Protein AF-A0A953UBV9-F1 (afdb_monomer_lite)

Foldseek 3Di:
DCVVVVHDDDPLCVLCPHPCSLVVQCVDVVRQADPVSPHGDPNVVVSSVVSVVVVVVVVVVVVVVVVVVVVVVVVPD

Radius of gyration: 18.4 Å; chains: 1; bounding box: 53×21×44 Å

pLDDT: mean 92.71, std 13.72, range [39.25, 98.88]

Structure (mmCIF, N/CA/C/O backbone):
data_AF-A0A953UBV9-F1
#
_entry.id   AF-A0A953UBV9-F1
#
loop_
_atom_site.group_PDB
_atom_site.id
_atom_site.type_symbol
_atom_site.label_atom_id
_atom_site.label_alt_id
_atom_site.label_comp_id
_atom_site.label_asym_id
_atom_site.label_entity_id
_atom_site.label_seq_id
_atom_site.pdbx_PDB_ins_code
_atom_site.Cartn_x
_atom_site.Cartn_y
_atom_site.Cartn_z
_atom_site.occupancy
_atom_site.B_iso_or_equiv
_atom_site.auth_seq_id
_atom_site.auth_comp_id
_atom_site.auth_asym_id
_atom_site.auth_atom_id
_atom_site.pdbx_PDB_model_num
ATOM 1 N N . MET A 1 1 ? 2.930 -9.401 16.709 1.00 88.62 1 MET A N 1
ATOM 2 C CA . MET A 1 1 ? 2.807 -7.958 17.038 1.00 88.62 1 MET A CA 1
ATOM 3 C C . MET A 1 1 ? 1.377 -7.420 16.909 1.00 88.62 1 MET A C 1
ATOM 5 O O . MET A 1 1 ? 0.711 -7.367 17.925 1.00 88.62 1 MET A O 1
ATOM 9 N N . ALA A 1 2 ? 0.856 -7.042 15.728 1.00 94.94 2 ALA A N 1
ATOM 10 C CA . ALA A 1 2 ? -0.434 -6.320 15.655 1.00 94.94 2 ALA A CA 1
ATOM 11 C C . ALA A 1 2 ? -1.643 -7.106 16.206 1.00 94.94 2 ALA A C 1
ATOM 13 O O . ALA A 1 2 ? -2.456 -6.560 16.947 1.00 94.94 2 ALA A O 1
ATOM 14 N N . ASN A 1 3 ? -1.715 -8.407 15.904 1.00 94.44 3 ASN A N 1
ATOM 15 C CA . ASN A 1 3 ? -2.738 -9.299 16.457 1.00 94.44 3 ASN A CA 1
ATOM 16 C C . ASN A 1 3 ? -2.615 -9.474 17.984 1.00 94.44 3 ASN A C 1
ATOM 18 O O . ASN A 1 3 ? -3.619 -9.595 18.671 1.00 94.44 3 ASN A O 1
ATOM 22 N N . GLU A 1 4 ? -1.391 -9.469 18.518 1.00 96.56 4 GLU A N 1
ATOM 23 C CA . GLU A 1 4 ? -1.138 -9.620 19.960 1.00 96.56 4 GLU A CA 1
ATOM 24 C C . GLU A 1 4 ? -1.477 -8.344 20.736 1.00 96.56 4 GLU A C 1
ATOM 26 O O . GLU A 1 4 ? -1.916 -8.421 21.878 1.00 96.56 4 GLU A O 1
ATOM 31 N N . THR A 1 5 ? -1.280 -7.170 20.130 1.00 96.62 5 THR A N 1
ATOM 32 C CA . THR A 1 5 ? -1.527 -5.874 20.778 1.00 96.62 5 THR A CA 1
ATOM 33 C C . THR A 1 5 ? -2.917 -5.305 20.500 1.00 96.62 5 THR A C 1
ATOM 35 O O . THR A 1 5 ? -3.243 -4.232 21.002 1.00 96.62 5 THR A O 1
ATOM 38 N N . GLY A 1 6 ? -3.742 -5.996 19.706 1.00 93.94 6 GLY A N 1
ATOM 39 C CA . GLY A 1 6 ? -5.107 -5.565 19.394 1.00 93.94 6 GLY A CA 1
ATOM 40 C C . GLY A 1 6 ? -5.180 -4.267 18.584 1.00 93.94 6 GLY A C 1
ATOM 41 O O . GLY A 1 6 ? -6.169 -3.543 18.675 1.00 93.94 6 GLY A O 1
ATOM 42 N N . VAL A 1 7 ? -4.141 -3.951 17.806 1.00 94.06 7 VAL A N 1
ATOM 43 C CA . VAL A 1 7 ? -4.107 -2.759 16.943 1.00 94.06 7 VAL A CA 1
ATOM 44 C C . VAL A 1 7 ? -4.411 -3.120 15.492 1.00 94.06 7 VAL A C 1
ATOM 46 O O . VAL A 1 7 ? -4.251 -4.264 15.063 1.00 94.06 7 VAL A O 1
ATOM 49 N N . ALA A 1 8 ? -4.836 -2.126 14.712 1.00 92.56 8 ALA A N 1
ATOM 50 C CA . ALA A 1 8 ? -5.081 -2.311 13.288 1.00 92.56 8 ALA A CA 1
ATOM 51 C C . ALA A 1 8 ? -3.797 -2.716 12.540 1.00 92.56 8 ALA A C 1
ATOM 53 O O . ALA A 1 8 ? -2.706 -2.224 12.828 1.00 92.56 8 ALA A O 1
ATOM 54 N N . PHE A 1 9 ? -3.947 -3.586 11.540 1.00 95.62 9 PHE A N 1
ATOM 55 C CA . PHE A 1 9 ? -2.873 -4.017 10.650 1.00 95.62 9 PHE A CA 1
ATOM 56 C C . PHE A 1 9 ? -3.295 -3.830 9.194 1.00 95.62 9 PHE A C 1
ATOM 58 O O . PHE A 1 9 ? -4.378 -4.261 8.801 1.00 95.62 9 PHE A O 1
ATOM 65 N N . PHE A 1 10 ? -2.422 -3.222 8.392 1.00 97.19 10 PHE A N 1
ATOM 66 C CA . PHE A 1 10 ? -2.590 -3.117 6.948 1.00 97.19 10 PHE A CA 1
ATOM 67 C C . PHE A 1 10 ? -1.472 -3.894 6.255 1.00 97.19 10 PHE A C 1
ATOM 69 O O . PHE A 1 10 ? -0.295 -3.550 6.364 1.00 97.19 10 PHE A O 1
ATOM 76 N N . ASN A 1 11 ? -1.841 -4.964 5.550 1.00 97.56 11 ASN A N 1
ATOM 77 C CA . ASN A 1 11 ? -0.892 -5.791 4.817 1.00 97.56 11 ASN A CA 1
ATOM 78 C C . ASN A 1 11 ? -0.546 -5.137 3.473 1.00 97.56 11 ASN A C 1
ATOM 80 O O . ASN A 1 11 ? -1.097 -5.515 2.440 1.00 97.56 11 ASN A O 1
ATOM 84 N N . THR A 1 12 ? 0.368 -4.166 3.481 1.00 97.31 12 THR A N 1
ATOM 85 C CA . THR A 1 12 ? 0.792 -3.462 2.261 1.00 97.31 12 THR A CA 1
ATOM 86 C C . THR A 1 12 ? 1.302 -4.430 1.191 1.00 97.31 12 THR A C 1
ATOM 88 O O . THR A 1 12 ? 0.950 -4.284 0.026 1.00 97.31 12 THR A O 1
ATOM 91 N N . PHE A 1 13 ? 2.052 -5.471 1.574 1.00 97.69 13 PHE A N 1
ATOM 92 C CA . PHE A 1 13 ? 2.549 -6.484 0.638 1.00 97.69 13 PHE A CA 1
ATOM 93 C C . PHE A 1 13 ? 1.405 -7.155 -0.128 1.00 97.69 13 PHE A C 1
ATOM 95 O O . PHE A 1 13 ? 1.410 -7.181 -1.357 1.00 97.69 13 PHE A O 1
ATOM 102 N N . GLN A 1 14 ? 0.396 -7.655 0.586 1.00 98.38 14 GLN A N 1
ATOM 103 C CA . GLN A 1 14 ? -0.759 -8.291 -0.043 1.00 98.38 14 GLN A CA 1
ATOM 104 C C . GLN A 1 14 ? -1.616 -7.285 -0.818 1.00 98.38 14 GLN A C 1
ATOM 106 O O . GLN A 1 14 ? -2.042 -7.594 -1.927 1.00 98.38 14 GLN A O 1
ATOM 111 N N . ALA A 1 15 ? -1.831 -6.084 -0.274 1.00 98.00 15 ALA A N 1
ATOM 112 C CA . ALA A 1 15 ? -2.617 -5.035 -0.922 1.00 98.00 15 ALA A CA 1
ATOM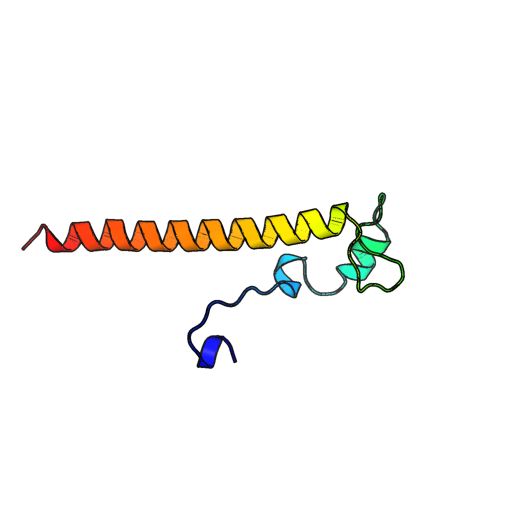 113 C C . ALA A 1 15 ? -2.018 -4.610 -2.271 1.00 98.00 15 ALA A C 1
ATOM 115 O O . ALA A 1 15 ? -2.750 -4.362 -3.223 1.00 98.00 15 ALA A O 1
ATOM 116 N N . MET A 1 16 ? -0.688 -4.585 -2.377 1.00 98.12 16 MET A N 1
ATOM 117 C CA . MET A 1 16 ? 0.026 -4.291 -3.620 1.00 98.12 16 MET A CA 1
ATOM 118 C C . MET A 1 16 ? 0.045 -5.465 -4.621 1.00 98.12 16 MET A C 1
ATOM 120 O O . MET A 1 16 ? 0.569 -5.320 -5.725 1.00 98.12 16 MET A O 1
ATOM 124 N N . GLY A 1 17 ? -0.476 -6.643 -4.266 1.00 97.50 17 GLY A N 1
ATOM 125 C CA . GLY A 1 17 ? -0.503 -7.827 -5.137 1.00 97.50 17 GLY A CA 1
ATOM 126 C C . GLY A 1 17 ? 0.546 -8.900 -4.818 1.00 97.50 17 GLY A C 1
ATOM 127 O O . GLY A 1 17 ? 0.738 -9.824 -5.610 1.00 97.50 17 GLY A O 1
ATOM 128 N N . GLY A 1 18 ? 1.214 -8.803 -3.668 1.00 98.19 18 GLY A N 1
ATOM 129 C CA . GLY A 1 18 ? 2.061 -9.852 -3.111 1.00 98.19 18 GLY A CA 1
ATOM 130 C C . GLY A 1 18 ? 3.343 -10.131 -3.896 1.00 98.19 18 GLY A C 1
ATOM 131 O O . GLY A 1 18 ? 4.034 -9.232 -4.383 1.00 98.19 18 GLY A O 1
ATOM 132 N N . ALA A 1 19 ? 3.705 -11.412 -3.969 1.00 98.3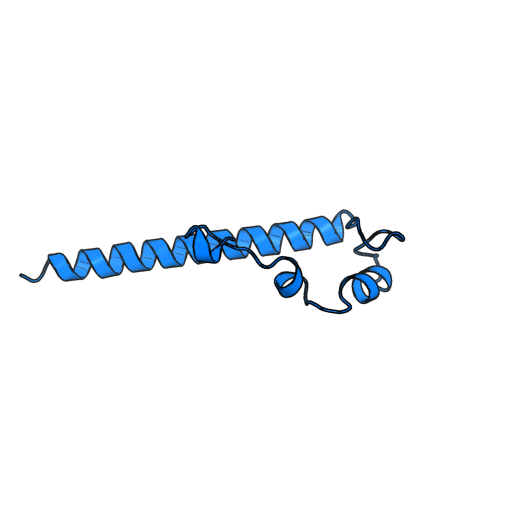1 19 ALA A N 1
ATOM 133 C CA . ALA A 1 19 ? 4.969 -11.837 -4.550 1.00 98.31 19 ALA A CA 1
ATOM 134 C C . ALA A 1 19 ? 5.090 -11.396 -6.021 1.00 98.31 19 ALA A C 1
ATOM 136 O O . ALA A 1 19 ? 4.153 -11.493 -6.821 1.00 98.31 19 ALA A O 1
ATOM 137 N N . GLY A 1 20 ? 6.272 -10.891 -6.374 1.00 98.06 20 GLY A N 1
ATOM 138 C CA . GLY A 1 20 ? 6.574 -10.420 -7.723 1.00 98.06 20 GLY A CA 1
ATOM 139 C C . GLY A 1 20 ? 6.019 -9.038 -8.075 1.00 98.06 20 GLY A C 1
ATOM 140 O O . GLY A 1 20 ? 6.280 -8.587 -9.187 1.00 98.06 20 GLY A O 1
ATOM 141 N N . THR A 1 21 ? 5.309 -8.336 -7.178 1.00 98.31 21 THR A N 1
ATOM 142 C CA . THR A 1 21 ? 4.790 -6.991 -7.488 1.00 98.31 21 THR A CA 1
ATOM 143 C C . THR A 1 21 ? 5.888 -6.038 -7.946 1.00 98.31 21 THR A C 1
ATOM 145 O O . THR A 1 21 ? 5.709 -5.401 -8.975 1.00 98.31 21 THR A O 1
ATOM 148 N N . MET A 1 22 ? 7.035 -5.975 -7.261 1.00 98.12 22 MET A N 1
ATOM 149 C CA . MET A 1 22 ? 8.098 -5.030 -7.640 1.00 98.12 22 MET A CA 1
ATOM 150 C C . MET A 1 22 ? 8.671 -5.318 -9.030 1.00 98.12 22 MET A C 1
ATOM 152 O O . MET A 1 22 ? 8.941 -4.392 -9.783 1.00 98.12 22 MET A O 1
ATOM 156 N N . ALA A 1 23 ? 8.791 -6.595 -9.407 1.00 98.31 23 ALA A N 1
ATOM 157 C CA . ALA A 1 23 ? 9.222 -6.975 -10.750 1.00 98.31 23 ALA A CA 1
ATOM 158 C C . ALA A 1 23 ? 8.201 -6.552 -11.817 1.00 98.31 23 ALA A C 1
ATOM 160 O O . ALA A 1 23 ? 8.586 -6.012 -12.849 1.00 98.31 23 ALA A O 1
ATOM 161 N N . ARG A 1 24 ? 6.900 -6.746 -11.554 1.00 98.50 24 ARG A N 1
ATOM 162 C CA . ARG A 1 24 ? 5.829 -6.279 -12.450 1.00 98.50 24 ARG A CA 1
ATOM 163 C C . ARG A 1 24 ? 5.842 -4.755 -12.577 1.00 98.50 24 ARG A C 1
ATOM 165 O O . ARG A 1 24 ? 5.944 -4.247 -13.681 1.00 98.50 24 ARG A O 1
ATOM 172 N N . TRP A 1 25 ? 5.881 -4.046 -11.451 1.00 98.50 25 TRP A N 1
ATOM 173 C CA . TRP A 1 25 ? 5.909 -2.580 -11.394 1.00 98.50 25 TRP A CA 1
ATOM 174 C C . TRP A 1 25 ? 7.133 -1.960 -12.072 1.00 98.50 25 TRP A C 1
ATOM 176 O O . TRP A 1 25 ? 7.055 -0.835 -12.564 1.00 98.50 25 TRP A O 1
ATOM 186 N N . TYR A 1 26 ? 8.267 -2.662 -12.088 1.00 98.50 26 TYR A N 1
ATOM 187 C CA . TYR A 1 26 ? 9.468 -2.220 -12.797 1.00 98.50 26 TYR A CA 1
ATOM 188 C C . TYR A 1 26 ? 9.358 -2.409 -14.317 1.00 98.50 26 TYR A C 1
ATOM 190 O O . TYR A 1 26 ? 9.954 -1.645 -15.077 1.00 98.50 26 TYR A O 1
ATOM 198 N N . ASN A 1 27 ? 8.602 -3.421 -14.749 1.00 98.44 27 ASN A N 1
ATOM 199 C CA . ASN A 1 27 ? 8.379 -3.749 -16.155 1.00 98.44 27 ASN A CA 1
ATOM 200 C C . ASN A 1 27 ? 7.171 -3.015 -16.772 1.00 98.44 27 ASN A C 1
ATOM 202 O O . ASN A 1 27 ? 6.992 -3.092 -17.985 1.00 98.44 27 ASN A O 1
ATOM 206 N N . ASP A 1 28 ? 6.353 -2.332 -15.967 1.00 98.00 28 ASP A N 1
ATOM 207 C CA . ASP A 1 28 ? 5.234 -1.512 -16.441 1.00 98.00 28 ASP A CA 1
ATOM 208 C C . ASP A 1 28 ? 5.718 -0.256 -17.190 1.00 98.00 28 ASP A C 1
ATOM 210 O O . ASP A 1 28 ? 6.798 0.276 -16.919 1.00 98.00 28 ASP A O 1
ATOM 214 N N . GLU A 1 29 ? 4.879 0.253 -18.098 1.00 96.50 29 GLU A N 1
ATOM 215 C CA . GLU A 1 29 ? 5.116 1.492 -18.845 1.00 96.50 29 GLU A CA 1
ATOM 216 C C . GLU A 1 29 ? 3.919 2.451 -18.657 1.00 96.50 29 GLU A C 1
ATOM 218 O O . GLU A 1 29 ? 2.837 2.189 -19.194 1.00 96.50 29 GLU A O 1
ATOM 223 N N . PRO A 1 30 ? 4.062 3.548 -17.885 1.00 95.69 30 PRO A N 1
ATOM 224 C CA . PRO A 1 30 ? 5.273 3.984 -17.187 1.00 95.69 30 PRO A CA 1
ATOM 225 C C . PRO A 1 30 ? 5.588 3.133 -15.945 1.00 95.69 30 PRO A C 1
ATOM 227 O O . PRO A 1 30 ? 4.686 2.622 -15.280 1.00 95.69 30 PRO A O 1
ATOM 230 N N . ARG A 1 31 ? 6.873 3.066 -15.575 1.00 98.19 31 ARG A N 1
ATOM 231 C CA . ARG A 1 31 ? 7.327 2.341 -14.377 1.00 98.19 31 ARG A CA 1
ATOM 232 C C . ARG A 1 31 ? 6.664 2.861 -13.105 1.00 98.19 31 ARG A C 1
ATOM 234 O O . ARG A 1 31 ? 6.617 4.068 -12.854 1.00 98.19 31 ARG A O 1
ATOM 241 N N . LEU A 1 32 ? 6.253 1.934 -12.246 1.00 98.69 32 LEU A N 1
ATOM 242 C CA . LEU A 1 32 ? 5.646 2.236 -10.948 1.00 98.69 32 LEU A CA 1
ATOM 243 C C . LEU A 1 32 ? 6.654 2.182 -9.786 1.00 98.69 32 LEU A C 1
ATOM 245 O O . LEU A 1 32 ? 6.366 2.696 -8.706 1.00 98.69 32 LEU A O 1
ATOM 249 N N . VAL A 1 33 ? 7.850 1.625 -9.996 1.00 98.62 33 VAL A N 1
ATOM 250 C CA . VAL A 1 33 ? 8.938 1.539 -9.003 1.00 98.62 33 VAL A CA 1
ATOM 251 C C . VAL A 1 33 ? 10.289 1.899 -9.627 1.00 98.62 33 VAL A C 1
ATOM 253 O O . VAL A 1 33 ? 10.495 1.740 -10.832 1.00 98.62 33 VAL A O 1
ATOM 256 N N . GLY A 1 34 ? 11.205 2.410 -8.805 1.00 98.06 34 GLY A N 1
ATOM 257 C CA . GLY A 1 34 ? 12.593 2.653 -9.176 1.00 98.06 34 GLY A CA 1
ATOM 258 C C . GLY A 1 34 ? 13.379 1.363 -9.435 1.00 98.06 34 GLY A C 1
ATOM 259 O O . GLY A 1 34 ? 12.953 0.260 -9.096 1.00 98.06 34 GLY A O 1
ATOM 260 N N . ALA A 1 35 ? 14.569 1.506 -10.024 1.00 97.56 35 ALA A N 1
ATOM 261 C CA . ALA A 1 35 ? 15.452 0.379 -10.349 1.00 97.56 35 ALA A CA 1
ATOM 262 C C . ALA A 1 35 ? 16.041 -0.346 -9.125 1.00 97.56 35 ALA A C 1
ATOM 264 O O . ALA A 1 35 ? 16.648 -1.402 -9.280 1.00 97.56 35 ALA A O 1
ATOM 265 N N . ASP A 1 36 ? 15.856 0.198 -7.922 1.00 97.81 36 ASP A N 1
ATOM 266 C CA . ASP A 1 36 ? 16.225 -0.452 -6.665 1.00 97.81 36 ASP A CA 1
ATOM 267 C C . ASP A 1 36 ? 15.163 -1.439 -6.154 1.00 97.81 36 ASP A C 1
ATOM 269 O O . ASP A 1 36 ? 15.414 -2.128 -5.169 1.00 97.81 36 ASP A O 1
ATOM 273 N N . PHE A 1 37 ? 13.997 -1.526 -6.811 1.00 97.31 37 PHE A N 1
ATOM 274 C CA . PHE A 1 37 ? 12.852 -2.351 -6.405 1.00 97.31 37 PHE A CA 1
ATOM 275 C C . PHE A 1 37 ? 12.326 -2.058 -4.986 1.00 97.31 37 PHE A C 1
ATOM 277 O O . PHE A 1 37 ? 11.588 -2.869 -4.423 1.00 97.31 37 PHE A O 1
ATOM 284 N N . ILE A 1 38 ? 12.681 -0.905 -4.411 1.00 96.69 38 ILE A N 1
ATOM 285 C CA . ILE A 1 38 ? 12.300 -0.490 -3.056 1.00 96.69 38 ILE A CA 1
ATOM 286 C C . ILE A 1 38 ? 11.407 0.747 -3.123 1.00 96.69 38 ILE A C 1
ATOM 288 O O . ILE A 1 38 ? 10.343 0.763 -2.504 1.00 96.69 38 ILE A O 1
ATOM 292 N N . HIS A 1 39 ? 11.808 1.777 -3.874 1.00 98.06 39 HIS A N 1
ATOM 293 C CA . HIS A 1 39 ? 11.125 3.070 -3.862 1.00 98.06 39 HIS A CA 1
ATOM 294 C C . HIS A 1 39 ? 10.088 3.181 -4.987 1.00 98.06 39 HIS A C 1
ATOM 296 O O . HIS A 1 39 ? 10.453 3.127 -6.165 1.00 98.06 39 HIS A O 1
ATOM 302 N N . PRO A 1 40 ? 8.794 3.385 -4.674 1.00 97.88 40 PRO A N 1
ATOM 303 C CA . PRO A 1 40 ? 7.792 3.655 -5.695 1.00 97.88 40 PRO A CA 1
ATOM 304 C C . PRO A 1 40 ? 8.070 4.973 -6.428 1.00 97.88 40 PRO A C 1
ATOM 306 O O . PRO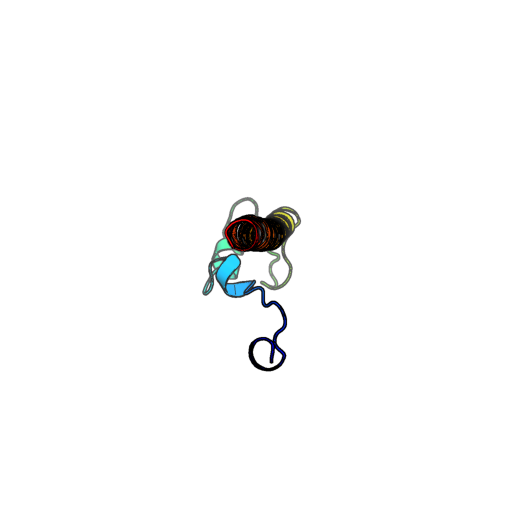 A 1 40 ? 8.426 5.980 -5.816 1.00 97.88 40 PRO A O 1
ATOM 309 N N . MET A 1 41 ? 7.821 4.988 -7.736 1.00 98.38 41 MET A N 1
ATOM 310 C CA . MET A 1 41 ? 7.696 6.228 -8.509 1.00 98.38 41 MET A CA 1
ATOM 311 C C . MET A 1 41 ? 6.405 6.962 -8.095 1.00 98.38 41 MET A C 1
ATOM 313 O O . MET A 1 41 ? 5.532 6.337 -7.489 1.00 98.38 41 MET A O 1
ATOM 317 N N . PRO A 1 42 ? 6.197 8.248 -8.446 1.00 98.50 42 PRO A N 1
ATOM 318 C CA . PRO A 1 42 ? 4.997 8.986 -8.032 1.00 98.50 42 PRO A CA 1
ATOM 319 C C . PRO A 1 42 ? 3.670 8.271 -8.343 1.00 98.50 42 PRO A C 1
ATOM 321 O O . PRO A 1 42 ? 2.760 8.271 -7.515 1.00 98.50 42 PRO A O 1
ATOM 324 N N . ALA A 1 43 ? 3.574 7.600 -9.497 1.00 98.38 43 ALA A N 1
ATOM 325 C CA . ALA A 1 43 ? 2.408 6.795 -9.860 1.00 98.38 43 ALA A CA 1
ATOM 326 C C . ALA A 1 43 ? 2.224 5.564 -8.949 1.00 98.38 43 ALA A C 1
ATOM 328 O O . ALA A 1 43 ? 1.117 5.315 -8.475 1.00 98.38 43 ALA A O 1
ATOM 329 N N . GLY A 1 44 ? 3.299 4.834 -8.633 1.00 98.38 44 GLY A N 1
ATOM 330 C CA . GLY A 1 44 ? 3.249 3.708 -7.695 1.00 98.38 44 GLY A CA 1
ATOM 331 C C . GLY A 1 44 ? 2.935 4.149 -6.263 1.00 98.38 44 GLY A C 1
ATOM 332 O O . GLY A 1 44 ? 2.113 3.532 -5.590 1.00 98.38 44 GLY A O 1
ATOM 333 N N . ALA A 1 45 ? 3.515 5.265 -5.811 1.00 98.56 45 ALA A N 1
ATOM 334 C CA . ALA A 1 45 ? 3.226 5.851 -4.502 1.00 98.56 45 ALA A CA 1
ATOM 335 C C . ALA A 1 45 ? 1.746 6.245 -4.373 1.00 98.56 45 ALA A C 1
ATOM 337 O O . ALA A 1 45 ? 1.131 5.997 -3.334 1.00 98.56 45 ALA A O 1
ATOM 338 N N . LYS A 1 46 ? 1.153 6.794 -5.444 1.00 98.75 46 LYS A N 1
ATOM 339 C CA . LYS A 1 46 ? -0.281 7.099 -5.503 1.00 98.75 46 LYS A CA 1
ATOM 340 C C . LYS A 1 46 ? -1.134 5.842 -5.309 1.00 98.75 46 LYS A C 1
ATOM 342 O O . LYS A 1 46 ? -2.045 5.870 -4.487 1.00 98.75 46 LYS A O 1
ATOM 347 N N . ILE A 1 47 ? -0.803 4.738 -5.985 1.00 98.50 47 ILE A N 1
ATOM 348 C CA . ILE A 1 47 ? -1.515 3.457 -5.835 1.00 98.50 47 ILE A CA 1
ATOM 349 C C . ILE A 1 47 ? -1.452 2.963 -4.383 1.00 98.50 47 ILE A C 1
ATOM 351 O O . ILE A 1 47 ? -2.481 2.619 -3.805 1.00 98.50 47 ILE A O 1
ATOM 355 N N . VAL A 1 48 ? -0.268 2.966 -3.757 1.00 98.56 48 VAL A N 1
ATOM 356 C CA . VAL A 1 48 ? -0.124 2.553 -2.346 1.00 98.56 48 VAL A CA 1
ATOM 357 C C . VAL A 1 48 ? -0.966 3.438 -1.418 1.00 98.56 48 VAL A C 1
ATOM 359 O O . VAL A 1 48 ? -1.638 2.925 -0.521 1.00 98.56 48 VAL A O 1
ATOM 362 N N . GLY A 1 49 ? -0.973 4.753 -1.653 1.00 98.69 49 GLY A N 1
ATOM 363 C CA . GLY A 1 49 ? -1.790 5.702 -0.896 1.00 98.69 49 GLY A CA 1
ATOM 364 C C . GLY A 1 49 ? -3.292 5.437 -1.026 1.00 98.69 49 GLY A C 1
ATOM 365 O O . GLY A 1 49 ? -4.000 5.415 -0.020 1.00 98.69 49 GLY A O 1
ATOM 366 N N . GLU A 1 50 ? -3.776 5.177 -2.240 1.00 98.88 50 GLU A N 1
ATOM 367 C CA . GLU A 1 50 ? -5.182 4.847 -2.499 1.00 98.88 50 GLU A CA 1
ATOM 368 C C . GLU A 1 50 ? -5.595 3.526 -1.836 1.00 98.88 50 GLU A C 1
ATOM 370 O O . GLU A 1 50 ? -6.668 3.453 -1.234 1.00 98.88 50 GLU A O 1
ATOM 375 N N . LEU A 1 51 ? -4.739 2.499 -1.880 1.00 98.75 51 LEU A N 1
ATOM 376 C CA . LEU A 1 51 ? -4.985 1.218 -1.211 1.00 98.75 51 LEU A CA 1
ATOM 377 C C . LEU A 1 51 ? -5.153 1.394 0.305 1.00 98.75 51 LEU A C 1
ATOM 379 O O . LEU A 1 51 ? -6.109 0.875 0.884 1.00 98.75 51 LEU A O 1
ATOM 383 N N . LEU A 1 52 ? -4.258 2.156 0.940 1.00 98.62 52 LEU A N 1
ATOM 384 C CA . LEU A 1 52 ? -4.338 2.439 2.373 1.00 98.62 52 LEU A CA 1
ATOM 385 C C . LEU A 1 52 ? -5.580 3.271 2.717 1.00 98.62 52 LEU A C 1
ATOM 387 O O . LEU A 1 52 ? -6.299 2.945 3.663 1.00 98.62 52 LEU A O 1
ATOM 391 N N . TYR A 1 53 ? -5.852 4.328 1.947 1.00 98.62 53 TYR A N 1
ATOM 392 C CA . TYR A 1 53 ? -7.016 5.188 2.158 1.00 98.62 53 TYR A CA 1
ATOM 393 C C . TYR A 1 53 ? -8.324 4.398 2.071 1.00 98.62 53 TYR A C 1
ATOM 395 O O . TYR A 1 53 ? -9.169 4.505 2.961 1.00 98.62 53 TYR A O 1
ATOM 403 N N . ASN A 1 54 ? -8.477 3.572 1.034 1.00 98.62 54 ASN A N 1
ATOM 404 C CA . ASN A 1 54 ? -9.670 2.755 0.854 1.00 98.62 54 ASN A CA 1
ATOM 405 C C . ASN A 1 54 ? -9.838 1.763 2.011 1.00 98.62 54 ASN A C 1
ATOM 407 O O . ASN A 1 54 ? -10.923 1.688 2.581 1.00 98.62 54 ASN A O 1
ATOM 411 N N . ALA A 1 55 ? -8.765 1.085 2.437 1.00 98.38 55 ALA A N 1
ATOM 412 C CA . ALA A 1 55 ? -8.822 0.166 3.574 1.00 98.38 55 ALA A CA 1
ATOM 413 C C . ALA A 1 55 ? -9.251 0.864 4.880 1.00 98.38 55 ALA A C 1
ATOM 415 O O . ALA A 1 55 ? -10.089 0.341 5.619 1.00 98.38 55 ALA A O 1
ATOM 416 N N . LEU A 1 56 ? -8.724 2.064 5.152 1.00 98.12 56 LEU A N 1
ATOM 417 C CA . LEU A 1 56 ? -9.106 2.864 6.320 1.00 98.12 56 LEU A CA 1
ATOM 418 C C . LEU A 1 56 ? -10.569 3.316 6.254 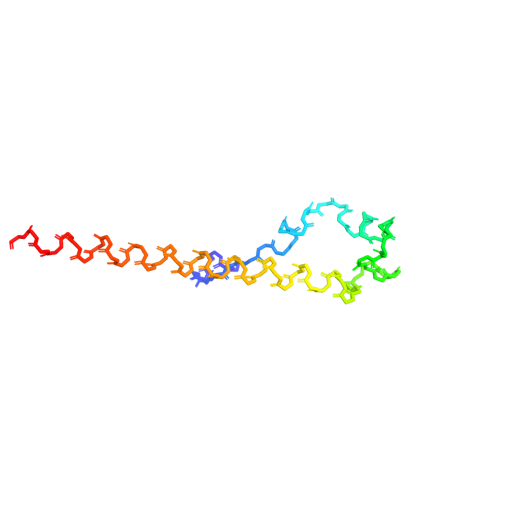1.00 98.12 56 LEU A C 1
ATOM 420 O O . LEU A 1 56 ? -11.308 3.165 7.230 1.00 98.12 56 LEU A O 1
ATOM 424 N N . ARG A 1 57 ? -10.997 3.847 5.105 1.00 98.38 57 ARG A N 1
ATOM 425 C CA . ARG A 1 57 ? -12.376 4.290 4.871 1.00 98.38 57 ARG A CA 1
ATOM 426 C C . ARG A 1 57 ? -13.360 3.136 5.047 1.00 98.38 57 ARG A C 1
ATOM 428 O O . ARG A 1 57 ? -14.375 3.289 5.722 1.00 98.38 57 ARG A O 1
ATOM 435 N N . ASP A 1 58 ? -13.059 1.984 4.463 1.00 97.94 58 ASP A N 1
ATOM 436 C CA . ASP A 1 58 ? -13.938 0.821 4.503 1.00 97.94 58 ASP A CA 1
ATOM 437 C C . ASP A 1 58 ? -14.031 0.258 5.929 1.00 97.94 58 ASP A C 1
ATOM 439 O O . ASP A 1 58 ? -15.132 -0.016 6.410 1.00 97.94 58 ASP A O 1
ATOM 443 N N . GLY A 1 59 ? -12.910 0.191 6.656 1.00 96.56 59 GLY A N 1
ATOM 444 C CA . GLY A 1 59 ? -12.898 -0.167 8.077 1.00 96.56 59 GLY A CA 1
ATOM 445 C C . GLY A 1 59 ? -13.724 0.793 8.942 1.00 96.56 59 GLY A C 1
ATOM 446 O O . GLY A 1 59 ? -14.510 0.356 9.787 1.00 96.56 59 GLY A O 1
ATOM 447 N N . TYR A 1 60 ? -13.617 2.101 8.696 1.00 96.75 60 TYR A N 1
ATOM 448 C CA . TYR A 1 60 ? -14.423 3.111 9.384 1.00 96.75 60 TYR A CA 1
ATOM 449 C C . TY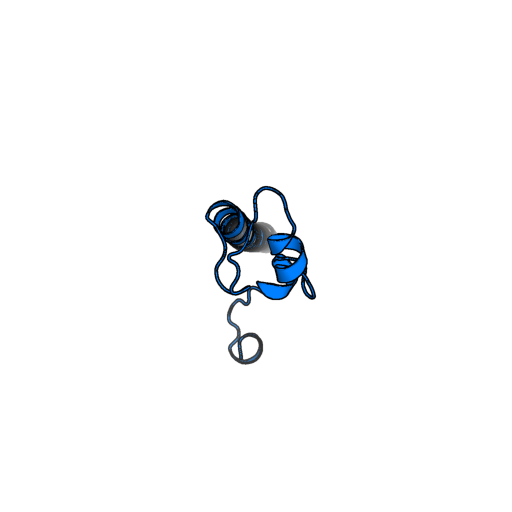R A 1 60 ? -15.923 2.953 9.099 1.00 96.75 60 TYR A C 1
ATOM 451 O O . TYR A 1 60 ? -16.737 2.979 10.026 1.00 96.75 60 TYR A O 1
ATOM 459 N N . ASN A 1 61 ? -16.298 2.733 7.838 1.00 97.69 61 ASN A N 1
ATOM 460 C CA . ASN A 1 61 ? -17.690 2.516 7.453 1.00 97.69 61 ASN A CA 1
ATOM 461 C C . ASN A 1 61 ? -18.265 1.261 8.121 1.00 97.69 61 ASN A C 1
ATOM 463 O O . ASN A 1 61 ? -19.367 1.303 8.666 1.00 97.69 61 ASN A O 1
ATOM 467 N N . GLN A 1 62 ? -17.504 0.164 8.162 1.00 96.62 62 GLN A N 1
ATOM 468 C CA . GLN A 1 62 ? -17.907 -1.053 8.871 1.00 96.62 62 GLN A CA 1
ATOM 469 C C . GLN A 1 62 ? -18.091 -0.811 10.372 1.00 96.62 62 GLN A C 1
ATOM 471 O O . GLN A 1 62 ? -19.064 -1.290 10.955 1.00 96.62 62 GLN A O 1
ATOM 476 N N . TYR A 1 63 ? -17.196 -0.044 11.001 1.00 95.56 63 TYR A N 1
ATOM 477 C CA . TYR A 1 63 ? -17.352 0.354 12.398 1.00 95.56 63 TYR A CA 1
ATOM 478 C C . TYR A 1 63 ? -18.647 1.151 12.613 1.00 95.56 63 TYR A C 1
ATOM 480 O O . TYR A 1 63 ? -19.429 0.821 13.503 1.00 95.56 63 TYR A O 1
ATOM 488 N N . LYS A 1 64 ? -18.931 2.149 11.767 1.00 97.06 64 LYS A N 1
ATOM 489 C CA . LYS A 1 64 ? -20.166 2.942 11.858 1.00 97.06 64 LYS A CA 1
ATOM 490 C C . LYS A 1 64 ? -21.423 2.100 11.662 1.00 97.06 64 LYS A C 1
ATOM 492 O O . LYS A 1 64 ? -22.368 2.266 12.426 1.00 97.06 64 LYS A O 1
ATOM 497 N N . LEU A 1 65 ? -21.421 1.167 10.712 1.00 96.88 65 LEU A N 1
ATOM 498 C CA . LEU A 1 65 ? -22.535 0.237 10.510 1.00 96.88 65 LEU A CA 1
ATOM 499 C C . LEU A 1 65 ? -22.788 -0.630 11.751 1.00 96.88 65 LEU A C 1
ATOM 501 O O . LEU A 1 65 ? -23.936 -0.802 12.149 1.00 96.88 65 LEU A O 1
ATOM 505 N N . ARG A 1 66 ? -21.732 -1.123 12.412 1.00 95.94 66 ARG A N 1
ATOM 506 C CA . ARG A 1 66 ? -21.867 -1.870 13.677 1.00 95.94 66 ARG A CA 1
ATOM 507 C C . ARG A 1 66 ? -22.465 -1.010 14.789 1.00 95.94 66 ARG A C 1
ATOM 509 O O . ARG A 1 66 ? -23.323 -1.499 15.515 1.00 95.94 66 ARG A O 1
ATOM 516 N N . GLN A 1 67 ? -22.062 0.258 14.889 1.00 94.62 67 GLN A N 1
ATOM 517 C CA . GLN A 1 67 ? -22.630 1.190 15.868 1.00 94.62 67 GLN A CA 1
ATOM 518 C C . GLN A 1 67 ? -24.122 1.440 15.604 1.00 94.62 67 GLN A C 1
ATOM 520 O O . GLN A 1 67 ? -24.919 1.337 16.528 1.00 94.62 67 GLN A O 1
ATOM 525 N N . LEU A 1 68 ? -24.513 1.697 14.350 1.00 94.25 68 LEU A N 1
ATOM 526 C CA . LEU A 1 68 ? -25.916 1.915 13.973 1.00 94.25 68 LEU A CA 1
ATOM 527 C C . LEU A 1 68 ? -26.786 0.679 14.247 1.00 94.25 68 LEU A C 1
ATOM 529 O O . LEU A 1 68 ? -27.852 0.793 14.851 1.00 94.25 68 LEU A O 1
ATOM 533 N N . ASN A 1 69 ? -26.306 -0.506 13.866 1.00 91.00 69 ASN A N 1
ATOM 534 C CA . ASN A 1 69 ? -27.019 -1.765 14.088 1.00 91.00 69 ASN A CA 1
ATOM 535 C C . ASN A 1 69 ? -27.106 -2.121 15.583 1.00 91.00 69 ASN A C 1
ATOM 537 O O . ASN A 1 69 ? -28.116 -2.658 16.031 1.00 91.00 69 ASN A O 1
ATOM 541 N N . GLY A 1 70 ? -26.075 -1.790 16.369 1.00 75.44 70 GLY A N 1
ATOM 542 C CA . GLY A 1 70 ? -26.068 -1.965 17.823 1.00 75.44 70 GLY A CA 1
ATOM 543 C C . GLY A 1 70 ? -27.006 -1.001 18.555 1.00 75.44 70 GLY A C 1
ATOM 544 O O . GLY A 1 70 ? -27.652 -1.396 19.521 1.00 75.44 70 GLY A O 1
ATOM 545 N N . SER A 1 71 ? -27.151 0.239 18.076 1.00 59.91 71 S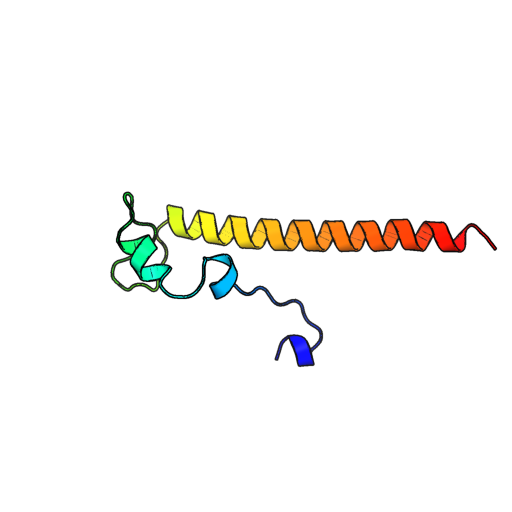ER A N 1
ATOM 546 C CA . SER A 1 71 ? -28.090 1.221 18.637 1.00 59.91 71 SER A CA 1
ATOM 547 C C . SER A 1 71 ? -29.563 0.861 18.397 1.00 59.91 71 SER A C 1
ATOM 549 O O . SER A 1 71 ? -30.409 1.220 19.212 1.00 59.91 71 SER A O 1
ATOM 551 N N . GLY A 1 72 ? -29.881 0.111 17.335 1.00 53.38 72 GLY A N 1
ATOM 552 C CA . GLY A 1 72 ? -31.242 -0.378 17.065 1.00 53.38 72 GLY A CA 1
ATOM 553 C C . GLY A 1 72 ? -31.708 -1.512 17.989 1.00 53.38 72 GLY A C 1
ATOM 554 O O . GLY A 1 72 ? -32.905 -1.655 18.221 1.00 53.38 72 GLY A O 1
ATOM 555 N N . ALA A 1 73 ? -30.783 -2.288 18.565 1.00 54.00 73 ALA A N 1
ATOM 556 C CA . ALA A 1 73 ? -31.109 -3.401 19.464 1.00 54.00 73 ALA A CA 1
ATOM 557 C C . ALA A 1 73 ? -31.447 -2.957 20.901 1.00 54.00 73 ALA A C 1
ATOM 559 O O . ALA A 1 73 ? -32.076 -3.705 21.643 1.00 54.00 73 ALA A O 1
ATOM 560 N N . VAL A 1 74 ? -31.052 -1.743 21.302 1.00 53.72 74 VAL A N 1
ATOM 561 C CA . VAL A 1 74 ? -31.322 -1.202 22.651 1.00 53.72 74 VAL A CA 1
ATOM 562 C C . VAL A 1 74 ? -32.699 -0.527 22.735 1.00 53.72 74 VAL A C 1
ATOM 564 O O . VAL A 1 74 ? -33.238 -0.375 23.823 1.00 53.72 74 VAL A O 1
ATOM 567 N N . ALA A 1 75 ? -33.310 -0.172 21.599 1.00 51.62 75 ALA A N 1
ATOM 568 C CA . ALA A 1 75 ? -34.627 0.471 21.549 1.00 51.62 75 ALA A CA 1
ATOM 569 C C . ALA A 1 75 ? -35.819 -0.513 21.596 1.00 51.62 75 ALA A C 1
ATOM 571 O O . ALA A 1 75 ? -36.967 -0.076 21.576 1.00 51.62 75 ALA A O 1
ATOM 572 N N . GLN A 1 76 ? -35.566 -1.826 21.654 1.00 44.16 76 GLN A N 1
ATOM 573 C CA . GLN A 1 76 ? -36.588 -2.859 21.857 1.00 44.16 76 GLN A CA 1
ATOM 574 C C . GLN A 1 76 ? -36.315 -3.632 23.152 1.00 44.16 76 GLN A C 1
ATOM 576 O O . GLN A 1 76 ? -35.926 -4.799 23.129 1.00 44.16 76 GLN A O 1
ATOM 581 N N . LYS A 1 77 ? -36.489 -2.968 24.292 1.00 39.25 77 LYS A N 1
ATOM 582 C CA . LYS A 1 77 ? -36.722 -3.611 25.586 1.00 39.25 77 LYS A CA 1
ATOM 583 C C . LYS A 1 77 ? -37.567 -2.709 26.466 1.00 39.25 77 LYS A C 1
ATOM 585 O O . LYS A 1 77 ? -37.334 -1.483 26.420 1.00 39.25 77 LYS A O 1
#

Secondary structure (DSSP, 8-state):
-HHHHT-----HHHHTTSTTHHHHHHHSSS-SB-TTSSSBPHHHHHHHHHHHHHHHHHHHHHHHHHHHHHHHHHS--

Sequence (77 aa):
MANETGVAFFNTFQAMGGAGTMARWYNDEPRLVGADFIHPMPAGAKIVGELLYNALRDGYNQYKLRQLNGSGAVAQK